Protein AF-A0A9E3A2J8-F1 (afdb_monomer_lite)

Structure (mmCIF, N/CA/C/O backbone):
data_AF-A0A9E3A2J8-F1
#
_entry.id   AF-A0A9E3A2J8-F1
#
loop_
_atom_site.group_PDB
_atom_site.id
_atom_site.type_symbol
_atom_site.label_atom_id
_atom_site.label_alt_id
_atom_site.label_comp_id
_atom_site.label_asym_id
_atom_site.label_entity_id
_atom_site.label_seq_id
_atom_site.pdbx_PDB_ins_code
_atom_site.Cartn_x
_atom_site.Cartn_y
_atom_site.Cartn_z
_atom_site.occupancy
_atom_site.B_iso_or_equiv
_atom_site.auth_seq_id
_atom_site.auth_comp_id
_atom_site.auth_asym_id
_atom_site.auth_atom_id
_atom_site.pdbx_PDB_model_num
ATOM 1 N N . GLY A 1 1 ? 17.300 -16.242 -13.746 1.00 59.28 1 GLY A N 1
ATOM 2 C CA . GLY A 1 1 ? 15.979 -16.797 -13.423 1.00 59.28 1 GLY A CA 1
ATOM 3 C C . GLY A 1 1 ? 15.023 -16.463 -14.539 1.00 59.28 1 GLY A C 1
ATOM 4 O O . GLY A 1 1 ? 15.146 -15.387 -15.123 1.00 59.28 1 GLY A O 1
ATOM 5 N N . ASP A 1 2 ? 14.106 -17.375 -14.822 1.00 79.94 2 ASP A N 1
ATOM 6 C CA . ASP A 1 2 ? 13.246 -17.342 -16.011 1.00 79.94 2 ASP A CA 1
ATOM 7 C C . ASP A 1 2 ? 12.363 -16.090 -16.089 1.00 79.94 2 ASP A C 1
ATOM 9 O O . ASP A 1 2 ? 12.120 -15.570 -17.173 1.00 79.94 2 ASP A O 1
ATOM 13 N N . ALA A 1 3 ? 11.997 -15.505 -14.944 1.00 83.81 3 ALA A N 1
ATOM 14 C CA . ALA A 1 3 ? 11.206 -14.275 -14.888 1.00 83.81 3 ALA A CA 1
ATOM 15 C C . ALA A 1 3 ? 11.828 -13.095 -15.669 1.00 83.81 3 ALA A C 1
ATOM 17 O O . ALA A 1 3 ? 11.128 -12.427 -16.424 1.00 83.81 3 ALA A O 1
ATOM 18 N N . LEU A 1 4 ? 13.143 -12.854 -15.554 1.00 89.31 4 LEU A N 1
ATOM 19 C CA . LEU A 1 4 ? 13.807 -11.753 -16.277 1.00 89.31 4 LEU A CA 1
ATOM 20 C C . LEU A 1 4 ? 13.925 -12.033 -17.782 1.00 89.31 4 LEU A C 1
ATOM 22 O O . LEU A 1 4 ? 13.891 -11.106 -18.588 1.00 89.31 4 LEU A O 1
ATOM 26 N N . ALA A 1 5 ? 14.068 -13.303 -18.171 1.00 92.88 5 ALA A N 1
ATOM 27 C CA . ALA A 1 5 ? 14.083 -13.691 -19.580 1.00 92.88 5 ALA A CA 1
ATOM 28 C C . ALA A 1 5 ? 12.702 -13.484 -20.221 1.00 92.88 5 ALA A C 1
ATOM 30 O O . ALA A 1 5 ? 12.614 -13.002 -21.351 1.00 92.88 5 ALA A O 1
ATOM 31 N N . ASN A 1 6 ? 11.632 -13.752 -19.470 1.00 94.00 6 ASN A N 1
ATOM 32 C CA . ASN A 1 6 ? 10.258 -13.582 -19.936 1.00 94.00 6 ASN A CA 1
ATOM 33 C C . ASN A 1 6 ? 9.902 -12.120 -20.237 1.00 94.00 6 ASN A C 1
ATOM 35 O O . ASN A 1 6 ? 9.169 -11.874 -21.190 1.00 94.00 6 ASN A O 1
ATOM 39 N N . ILE A 1 7 ? 10.452 -11.147 -19.498 1.00 95.12 7 ILE A N 1
ATOM 40 C CA . ILE A 1 7 ? 10.243 -9.713 -19.788 1.00 95.12 7 ILE A CA 1
ATOM 41 C C . ILE A 1 7 ? 10.786 -9.368 -21.183 1.00 95.12 7 ILE A C 1
ATOM 43 O O . ILE A 1 7 ? 10.081 -8.784 -22.007 1.00 95.12 7 ILE A O 1
ATOM 47 N N . ARG A 1 8 ? 12.021 -9.790 -21.483 1.00 95.56 8 ARG A N 1
ATOM 48 C CA . ARG A 1 8 ? 12.633 -9.596 -22.805 1.00 95.56 8 ARG A CA 1
ATOM 49 C C . ARG A 1 8 ? 11.863 -10.335 -23.899 1.00 95.56 8 ARG A C 1
ATOM 51 O O . ARG A 1 8 ? 11.588 -9.756 -24.946 1.00 95.56 8 ARG A O 1
ATOM 58 N N . ALA A 1 9 ? 11.475 -11.585 -23.651 1.00 96.19 9 ALA A N 1
ATOM 59 C CA . ALA A 1 9 ? 10.707 -12.374 -24.611 1.00 96.19 9 ALA A CA 1
ATOM 60 C C . ALA A 1 9 ? 9.348 -11.725 -24.930 1.00 96.19 9 ALA A C 1
ATOM 62 O O . ALA A 1 9 ? 8.963 -11.636 -26.096 1.00 96.19 9 ALA A O 1
ATOM 63 N N . ALA A 1 10 ? 8.644 -11.203 -23.921 1.00 96.12 10 ALA A N 1
ATOM 64 C CA . ALA A 1 10 ? 7.391 -10.475 -24.111 1.00 96.12 10 ALA A CA 1
ATOM 65 C C . ALA A 1 10 ? 7.590 -9.219 -24.975 1.00 96.12 10 ALA A C 1
ATOM 67 O O . ALA A 1 10 ? 6.804 -8.970 -25.894 1.00 96.12 10 ALA A O 1
ATOM 68 N N . HIS A 1 11 ? 8.671 -8.468 -24.741 1.00 96.88 11 HIS A N 1
ATOM 69 C CA . HIS A 1 11 ? 9.043 -7.321 -25.569 1.00 96.88 11 HIS A CA 1
ATOM 70 C C . HIS A 1 11 ? 9.273 -7.711 -27.034 1.00 96.88 11 HIS A C 1
ATOM 72 O O . HIS A 1 11 ? 8.737 -7.069 -27.939 1.00 96.88 11 HIS A O 1
ATOM 78 N N . GLU A 1 12 ? 10.032 -8.777 -27.284 1.00 97.19 12 GLU A N 1
ATOM 79 C CA . GLU A 1 12 ? 10.326 -9.267 -28.635 1.00 97.19 12 GLU A CA 1
ATOM 80 C C . GLU A 1 12 ? 9.070 -9.744 -29.365 1.00 97.19 12 GLU A C 1
ATOM 82 O O . GLU A 1 12 ? 8.858 -9.384 -30.525 1.00 97.19 12 GLU A O 1
ATOM 87 N N . VAL A 1 13 ? 8.202 -10.499 -28.686 1.00 97.69 13 VAL A N 1
ATOM 88 C CA . VAL A 1 13 ? 6.913 -10.940 -29.237 1.00 97.69 13 VAL A CA 1
ATOM 89 C C . VAL A 1 13 ? 6.049 -9.738 -29.600 1.00 97.69 13 VAL A C 1
ATOM 91 O O . VAL A 1 13 ? 5.522 -9.687 -30.714 1.00 97.69 13 VAL A O 1
ATOM 94 N N . ARG A 1 14 ? 5.952 -8.746 -28.705 1.00 97.44 14 ARG A N 1
ATOM 95 C CA . ARG A 1 14 ? 5.227 -7.499 -28.964 1.00 97.44 14 ARG A CA 1
ATOM 96 C C . ARG A 1 14 ? 5.759 -6.776 -30.194 1.00 97.44 14 ARG A C 1
ATOM 98 O O . ARG A 1 14 ? 4.975 -6.427 -31.076 1.00 97.44 14 ARG A O 1
ATOM 105 N N . ARG A 1 15 ? 7.077 -6.567 -30.261 1.00 96.81 15 ARG A N 1
ATOM 106 C CA . ARG A 1 15 ? 7.723 -5.860 -31.374 1.00 96.81 15 ARG A CA 1
ATOM 107 C C . ARG A 1 15 ? 7.542 -6.586 -32.699 1.00 96.81 15 ARG A C 1
ATOM 109 O O . ARG A 1 15 ? 7.201 -5.946 -33.686 1.00 96.81 15 ARG A O 1
ATOM 116 N N . ARG A 1 16 ? 7.745 -7.904 -32.718 1.00 97.56 16 ARG A N 1
ATOM 117 C CA . ARG A 1 16 ? 7.614 -8.729 -33.926 1.00 97.56 16 ARG A CA 1
ATOM 118 C C . ARG A 1 16 ? 6.173 -8.788 -34.431 1.00 97.56 16 ARG A C 1
ATOM 120 O O . ARG A 1 16 ? 5.964 -8.805 -35.636 1.00 97.56 16 ARG A O 1
ATOM 127 N N . GLY A 1 17 ? 5.200 -8.830 -33.522 1.00 97.12 17 GLY A N 1
ATOM 128 C CA . GLY A 1 17 ? 3.778 -8.873 -33.866 1.00 97.12 17 GLY A CA 1
ATOM 129 C C . GLY A 1 17 ? 3.151 -7.512 -34.175 1.00 97.12 17 GLY A C 1
ATOM 130 O O . GLY A 1 17 ? 2.001 -7.471 -34.595 1.00 97.12 17 GLY A O 1
ATOM 131 N N . GLY A 1 18 ? 3.860 -6.400 -33.946 1.00 96.56 18 GLY A N 1
ATOM 132 C CA . GLY A 1 18 ? 3.294 -5.055 -34.099 1.00 96.56 18 GLY A CA 1
ATOM 133 C C . GLY A 1 18 ? 2.133 -4.770 -33.135 1.00 96.56 18 GLY A C 1
ATOM 134 O O . GLY A 1 18 ? 1.245 -3.978 -33.451 1.00 96.56 18 GLY A O 1
ATOM 135 N N . TYR A 1 19 ? 2.099 -5.431 -31.973 1.00 96.69 19 TYR A N 1
ATOM 136 C CA . TYR A 1 19 ? 0.996 -5.293 -31.022 1.00 96.69 19 TYR A CA 1
ATOM 137 C C . TYR A 1 19 ? 1.066 -3.967 -30.259 1.00 96.69 19 TYR A C 1
ATOM 139 O O . TYR A 1 19 ? 2.139 -3.502 -29.881 1.00 96.69 19 TYR A O 1
ATOM 147 N N . ARG A 1 20 ? -0.107 -3.401 -29.951 1.00 95.12 20 ARG A N 1
ATOM 148 C CA . ARG A 1 20 ? -0.253 -2.156 -29.171 1.00 95.12 20 ARG A CA 1
ATOM 149 C C . ARG A 1 20 ? -0.242 -2.363 -27.650 1.00 95.12 20 ARG A C 1
ATOM 151 O O . ARG A 1 20 ? -0.496 -1.423 -26.907 1.00 95.12 20 ARG A O 1
ATOM 158 N N . THR A 1 21 ? -0.014 -3.587 -27.180 1.00 93.81 21 THR A N 1
ATOM 159 C CA . THR A 1 21 ? -0.023 -3.927 -25.751 1.00 93.81 21 THR A CA 1
ATOM 160 C C . THR A 1 21 ? 1.096 -3.193 -25.012 1.00 93.81 21 THR A C 1
ATOM 162 O O . THR A 1 21 ? 2.253 -3.270 -25.416 1.00 93.81 21 THR A O 1
ATOM 165 N N . GLY A 1 22 ? 0.781 -2.508 -23.915 1.00 95.06 22 GLY A N 1
ATOM 166 C CA . GLY A 1 22 ? 1.803 -1.901 -23.061 1.00 95.06 22 GLY A CA 1
ATOM 167 C C . GLY A 1 22 ? 2.517 -2.938 -22.189 1.00 95.06 22 GLY A C 1
ATOM 168 O O . GLY A 1 22 ? 1.909 -3.923 -21.767 1.00 95.06 22 GLY A O 1
ATOM 169 N N . LEU A 1 23 ? 3.803 -2.727 -21.926 1.00 95.75 23 LEU A N 1
ATOM 170 C CA . LEU A 1 23 ? 4.617 -3.530 -21.017 1.00 95.75 23 LEU A CA 1
ATOM 171 C C . LEU A 1 23 ? 5.084 -2.639 -19.873 1.00 95.75 23 LEU A C 1
ATOM 173 O O . LEU A 1 23 ? 5.769 -1.650 -20.098 1.00 95.75 23 LEU A O 1
ATOM 177 N N . PHE A 1 24 ? 4.733 -3.009 -18.648 1.00 95.62 24 PHE A N 1
ATOM 178 C CA . PHE A 1 24 ? 5.021 -2.229 -17.449 1.00 95.62 24 PHE A CA 1
ATOM 179 C C . PHE A 1 24 ? 5.673 -3.126 -16.404 1.00 95.62 24 PHE A C 1
ATOM 181 O O . PHE A 1 24 ? 5.348 -4.312 -16.313 1.00 95.62 24 PHE A O 1
ATOM 188 N N . ALA A 1 25 ? 6.568 -2.562 -15.600 1.00 94.31 25 ALA A N 1
ATOM 189 C CA . ALA A 1 25 ? 7.153 -3.254 -14.459 1.00 94.31 25 ALA A CA 1
ATOM 190 C C . ALA A 1 25 ? 7.164 -2.358 -13.222 1.00 94.31 25 ALA A C 1
ATOM 192 O O . ALA A 1 25 ? 7.234 -1.136 -13.312 1.00 94.31 25 ALA A O 1
ATOM 193 N N . SER A 1 26 ? 7.139 -2.978 -12.049 1.00 92.44 26 SER A N 1
ATOM 194 C CA . SER A 1 26 ? 7.317 -2.279 -10.785 1.00 92.44 26 SER A CA 1
ATOM 195 C C . SER A 1 26 ? 8.291 -3.022 -9.888 1.00 92.44 26 SER A C 1
ATOM 197 O O . SER A 1 26 ? 8.584 -4.206 -10.081 1.00 92.44 26 SER A O 1
ATOM 199 N N . SER A 1 27 ? 8.866 -2.315 -8.923 1.00 91.06 27 SER A N 1
ATOM 200 C CA . SER A 1 27 ? 9.783 -2.911 -7.950 1.00 91.06 27 SER A CA 1
ATOM 201 C C . SER A 1 27 ? 9.665 -2.215 -6.609 1.00 91.06 27 SER A C 1
ATOM 203 O O . SER A 1 27 ? 9.357 -1.028 -6.558 1.00 91.06 27 SER A O 1
ATOM 205 N N . ILE A 1 28 ? 9.926 -2.948 -5.530 1.00 86.25 28 ILE A N 1
ATOM 206 C CA . ILE A 1 28 ? 9.995 -2.369 -4.192 1.00 86.25 28 ILE A CA 1
ATOM 207 C C . ILE A 1 28 ? 11.298 -1.579 -4.052 1.00 86.25 28 ILE A C 1
ATOM 209 O O . ILE A 1 28 ? 12.381 -2.116 -4.302 1.00 86.25 28 ILE A O 1
ATOM 213 N N . ARG A 1 29 ? 11.195 -0.311 -3.655 1.00 85.31 29 ARG A N 1
ATOM 214 C CA . ARG A 1 29 ? 12.336 0.565 -3.391 1.00 85.31 29 ARG A CA 1
ATOM 215 C C . ARG A 1 29 ? 12.865 0.283 -1.989 1.00 85.31 29 ARG A C 1
ATOM 217 O O . ARG A 1 29 ? 12.352 0.799 -1.001 1.00 85.31 29 ARG A O 1
ATOM 224 N N . TYR A 1 30 ? 13.867 -0.582 -1.922 1.00 83.00 30 TYR A N 1
ATOM 225 C CA . TYR A 1 30 ? 14.694 -0.747 -0.727 1.00 83.00 30 TYR A CA 1
ATOM 226 C C . TYR A 1 30 ? 15.605 0.475 -0.540 1.00 83.00 30 TYR A C 1
ATOM 228 O O . TYR A 1 30 ? 15.640 1.356 -1.398 1.00 83.00 30 TYR A O 1
ATOM 236 N N . ASP A 1 31 ? 16.369 0.513 0.549 1.00 76.81 31 ASP A N 1
ATOM 237 C CA . ASP A 1 31 ? 17.387 1.537 0.784 1.00 76.81 31 ASP A CA 1
ATOM 238 C C . ASP A 1 31 ? 18.820 0.950 0.766 1.00 76.81 31 ASP A C 1
ATOM 240 O O . ASP A 1 31 ? 19.045 -0.254 0.563 1.00 76.81 31 ASP A O 1
ATOM 244 N N . GLY A 1 32 ? 19.810 1.839 0.885 1.00 84.75 32 GLY A N 1
ATOM 245 C CA . GLY A 1 32 ? 21.220 1.488 1.047 1.00 84.75 32 GLY A CA 1
ATOM 246 C C . GLY A 1 32 ? 21.796 0.609 -0.069 1.00 84.75 32 GLY A C 1
ATOM 247 O O . GLY A 1 32 ? 21.526 0.786 -1.258 1.00 84.75 32 GLY A O 1
ATOM 248 N N . ALA A 1 33 ? 22.622 -0.369 0.314 1.00 88.81 33 ALA A N 1
ATOM 249 C CA . ALA A 1 33 ? 23.312 -1.248 -0.634 1.00 88.81 33 ALA A CA 1
ATOM 250 C C . ALA A 1 33 ? 22.356 -2.120 -1.468 1.00 88.81 33 ALA A C 1
ATOM 252 O O . ALA A 1 33 ? 22.719 -2.563 -2.560 1.00 88.81 33 ALA A O 1
ATOM 253 N N . GLN A 1 34 ? 21.150 -2.388 -0.962 1.00 86.44 34 GLN A N 1
ATOM 254 C CA . GLN A 1 34 ? 20.161 -3.174 -1.691 1.00 86.44 34 GLN A CA 1
ATOM 255 C C . GLN A 1 34 ? 19.532 -2.358 -2.822 1.00 86.44 34 GLN A C 1
ATOM 257 O O . GLN A 1 34 ? 19.354 -2.899 -3.915 1.00 86.44 34 GLN A O 1
ATOM 262 N N . LEU A 1 35 ? 19.274 -1.063 -2.603 1.00 89.19 35 LEU A N 1
ATOM 263 C CA . LEU A 1 35 ? 18.799 -0.161 -3.654 1.00 89.19 35 LEU A CA 1
ATOM 264 C C . LEU A 1 35 ? 19.773 -0.127 -4.836 1.00 89.19 35 LEU A C 1
ATOM 266 O O . LEU A 1 35 ? 19.370 -0.403 -5.962 1.00 89.19 35 LEU A O 1
ATOM 270 N N . ALA A 1 36 ? 21.065 0.073 -4.568 1.00 92.62 36 ALA A N 1
ATOM 271 C CA . ALA A 1 36 ? 22.085 0.140 -5.616 1.00 92.62 36 ALA A CA 1
ATOM 272 C C . ALA A 1 36 ? 22.166 -1.151 -6.461 1.00 92.62 36 ALA A C 1
ATOM 274 O O . ALA A 1 36 ? 22.321 -1.109 -7.684 1.00 92.62 36 ALA A O 1
ATOM 275 N N . LYS A 1 37 ? 22.028 -2.327 -5.828 1.00 94.06 37 LYS A N 1
ATOM 276 C CA . LYS A 1 37 ? 21.979 -3.618 -6.542 1.00 94.06 37 LYS A CA 1
ATOM 277 C C . LYS A 1 37 ? 20.738 -3.731 -7.425 1.00 94.06 37 LYS A C 1
ATOM 279 O O . LYS A 1 37 ? 20.830 -4.228 -8.549 1.00 94.06 37 LYS A O 1
ATOM 284 N N . MET A 1 38 ? 19.593 -3.289 -6.911 1.00 93.94 38 MET A N 1
ATOM 285 C CA . MET A 1 38 ? 18.326 -3.300 -7.636 1.00 93.94 38 MET A CA 1
ATOM 286 C C . MET A 1 38 ? 18.370 -2.364 -8.842 1.00 93.94 38 MET A C 1
ATOM 288 O O . MET A 1 38 ? 18.035 -2.794 -9.940 1.00 93.94 38 MET A O 1
ATOM 292 N N . GLU A 1 39 ? 18.837 -1.128 -8.674 1.00 94.88 39 GLU A N 1
ATOM 293 C CA . GLU A 1 39 ? 18.966 -0.148 -9.760 1.00 94.88 39 GLU A CA 1
ATOM 294 C C . GLU A 1 39 ? 19.820 -0.685 -10.906 1.00 94.88 39 GLU A C 1
ATOM 296 O O . GLU A 1 39 ? 19.398 -0.640 -12.063 1.00 94.88 39 GLU A O 1
ATOM 301 N N . LYS A 1 40 ? 20.971 -1.289 -10.585 1.00 96.50 40 LYS A N 1
ATOM 302 C CA . LYS A 1 40 ? 21.833 -1.924 -11.586 1.00 96.50 40 LYS A CA 1
ATOM 303 C C . LYS A 1 40 ? 21.103 -3.033 -12.348 1.00 96.50 40 LYS A C 1
ATOM 305 O O . LYS A 1 40 ? 21.105 -3.048 -13.577 1.00 96.50 40 LYS A O 1
ATOM 310 N N . LEU A 1 41 ? 20.451 -3.948 -11.629 1.00 95.62 41 LEU A N 1
ATOM 311 C CA . LEU A 1 41 ? 19.715 -5.052 -12.247 1.00 95.62 41 LEU A CA 1
ATOM 312 C C . LEU A 1 41 ? 18.574 -4.545 -13.139 1.00 95.62 41 LEU A C 1
ATOM 314 O O . LEU A 1 41 ? 18.378 -5.065 -14.237 1.00 95.62 41 LEU A O 1
ATOM 318 N N . LEU A 1 42 ? 17.830 -3.535 -12.691 1.00 96.19 42 LEU A N 1
ATOM 319 C CA . LEU A 1 42 ? 16.707 -2.973 -13.435 1.00 96.19 42 LEU A CA 1
ATOM 320 C C . LEU A 1 42 ? 17.169 -2.256 -14.703 1.00 96.19 42 LEU A C 1
ATOM 322 O O . LEU A 1 42 ? 16.590 -2.499 -15.764 1.00 96.19 42 LEU A O 1
ATOM 326 N N . ALA A 1 43 ? 18.224 -1.443 -14.612 1.00 96.69 43 ALA A N 1
ATOM 327 C CA . ALA A 1 43 ? 18.808 -0.740 -15.751 1.00 96.69 43 ALA A CA 1
ATOM 328 C C . ALA A 1 43 ? 19.293 -1.710 -16.837 1.00 96.69 43 ALA A C 1
ATOM 330 O O . ALA A 1 43 ? 19.076 -1.477 -18.024 1.00 96.69 43 ALA A O 1
ATOM 331 N N . GLU A 1 44 ? 19.901 -2.827 -16.438 1.00 95.56 44 GLU A N 1
ATOM 332 C CA . GLU A 1 44 ? 20.447 -3.809 -17.376 1.00 95.56 44 GLU A CA 1
ATOM 333 C C . GLU A 1 44 ? 19.382 -4.766 -17.936 1.00 95.56 44 GLU A C 1
ATOM 335 O O . GLU A 1 44 ? 19.488 -5.223 -19.077 1.00 95.56 44 GLU A O 1
ATOM 340 N N . ARG A 1 45 ? 18.380 -5.143 -17.129 1.00 95.94 45 ARG A N 1
ATOM 341 C CA . ARG A 1 45 ? 17.553 -6.335 -17.403 1.00 95.94 45 ARG A CA 1
ATOM 342 C C . ARG A 1 45 ? 16.056 -6.088 -17.507 1.00 95.94 45 ARG A C 1
ATOM 344 O O . ARG A 1 45 ? 15.365 -6.997 -17.959 1.00 95.94 45 ARG A O 1
ATOM 351 N N . VAL A 1 46 ? 15.552 -4.920 -17.110 1.00 96.44 46 VAL A N 1
ATOM 352 C CA . VAL A 1 46 ? 14.105 -4.645 -17.069 1.00 96.44 46 VAL A CA 1
ATOM 353 C C . VAL A 1 46 ? 13.749 -3.391 -17.855 1.00 96.44 46 VAL A C 1
ATOM 355 O O . VAL A 1 46 ? 13.001 -3.492 -18.823 1.00 96.44 46 VAL A O 1
ATOM 358 N N . ILE A 1 47 ? 14.317 -2.241 -17.484 1.00 97.25 47 ILE A N 1
ATOM 359 C CA . ILE A 1 47 ? 13.984 -0.921 -18.043 1.00 97.25 47 ILE A CA 1
ATOM 360 C C . ILE A 1 47 ? 14.061 -0.885 -19.582 1.00 97.25 47 ILE A C 1
ATOM 362 O O . ILE A 1 47 ? 13.134 -0.360 -20.189 1.00 97.25 47 ILE A O 1
ATOM 366 N N . PRO A 1 48 ? 15.058 -1.499 -20.254 1.00 97.31 48 PRO A N 1
ATOM 367 C CA . PRO A 1 48 ? 15.121 -1.488 -21.720 1.00 97.31 48 PRO A CA 1
ATOM 368 C C . PRO A 1 48 ? 13.972 -2.224 -22.429 1.00 97.31 48 PRO A C 1
ATOM 370 O O . PRO A 1 48 ? 13.791 -2.068 -23.636 1.00 97.31 48 PRO A O 1
ATOM 373 N N . TYR A 1 49 ? 13.232 -3.071 -21.711 1.00 97.38 49 TYR A N 1
ATOM 374 C CA . TYR A 1 49 ? 12.245 -3.988 -22.285 1.00 97.38 49 TYR A CA 1
ATOM 375 C C . TYR A 1 49 ? 10.799 -3.644 -21.910 1.00 97.38 49 TYR A C 1
ATOM 377 O O . TYR A 1 49 ? 9.875 -4.290 -22.409 1.00 97.38 49 TYR A O 1
ATOM 385 N N . VAL A 1 50 ? 10.586 -2.612 -21.095 1.00 97.25 50 VAL A N 1
ATOM 386 C CA . VAL A 1 50 ? 9.263 -2.125 -20.679 1.00 97.25 50 VAL A CA 1
ATOM 387 C C . VAL A 1 50 ? 9.076 -0.673 -21.113 1.00 97.25 50 VAL A C 1
ATOM 389 O O . VAL A 1 50 ? 10.049 0.037 -21.340 1.00 97.25 50 VAL A O 1
ATOM 392 N N . ASP A 1 51 ? 7.831 -0.233 -21.260 1.00 97.12 51 ASP A N 1
ATOM 393 C CA . ASP A 1 51 ? 7.509 1.158 -21.600 1.00 97.12 51 ASP A CA 1
ATOM 394 C C . ASP A 1 51 ? 7.684 2.077 -20.389 1.00 97.12 51 ASP A C 1
ATOM 396 O O . ASP A 1 51 ? 8.099 3.224 -20.525 1.00 97.12 51 ASP A O 1
ATOM 400 N N . GLU A 1 52 ? 7.388 1.559 -19.197 1.00 95.38 52 GLU A N 1
ATOM 401 C CA . GLU A 1 52 ? 7.561 2.275 -17.942 1.00 95.38 52 GLU A CA 1
ATOM 402 C C . GLU A 1 52 ? 7.913 1.287 -16.825 1.00 95.38 52 GLU A C 1
ATOM 404 O O . GLU A 1 52 ? 7.309 0.217 -16.673 1.00 95.38 52 GLU A O 1
ATOM 409 N N . HIS A 1 53 ? 8.903 1.680 -16.027 1.00 95.44 53 HIS A N 1
ATOM 410 C CA . HIS A 1 53 ? 9.164 1.105 -14.717 1.00 95.44 53 HIS A CA 1
ATOM 411 C C . HIS A 1 53 ? 8.869 2.153 -13.647 1.00 95.44 53 HIS A C 1
ATOM 413 O O . HIS A 1 53 ? 9.192 3.326 -13.829 1.00 95.44 53 HIS A O 1
ATOM 419 N N . TYR A 1 54 ? 8.273 1.731 -12.533 1.00 91.81 54 TYR A N 1
ATOM 420 C CA . TYR A 1 54 ? 8.042 2.610 -11.392 1.00 91.81 54 TYR A CA 1
ATOM 421 C C . TYR A 1 54 ? 8.345 1.931 -10.058 1.00 91.81 54 TYR A C 1
ATOM 423 O O . TYR A 1 54 ? 8.107 0.737 -9.842 1.00 91.81 54 TYR A O 1
ATOM 431 N N . TRP A 1 55 ? 8.843 2.738 -9.126 1.00 89.69 55 TRP A N 1
ATOM 432 C CA . TRP A 1 55 ? 9.114 2.311 -7.766 1.00 89.69 55 TRP A CA 1
ATOM 433 C C . TRP A 1 55 ? 7.839 2.275 -6.930 1.00 89.69 55 TRP A C 1
ATOM 435 O O . TRP A 1 55 ? 7.035 3.211 -6.920 1.00 89.69 55 TRP A O 1
ATOM 445 N N . LEU A 1 56 ? 7.701 1.185 -6.189 1.00 83.56 56 LEU A N 1
ATOM 446 C CA . LEU A 1 56 ? 6.733 1.023 -5.124 1.00 83.56 56 LEU A CA 1
ATOM 447 C C . LEU A 1 56 ? 7.454 1.135 -3.774 1.00 83.56 56 LEU A C 1
ATOM 449 O O . LEU A 1 56 ? 8.566 0.626 -3.630 1.00 83.56 56 LEU A O 1
ATOM 453 N N . PRO A 1 57 ? 6.848 1.785 -2.782 1.00 75.94 57 PRO A N 1
ATOM 454 C CA . PRO A 1 57 ? 7.344 1.790 -1.418 1.00 75.94 57 PRO A CA 1
ATOM 455 C C . PRO A 1 57 ? 7.441 0.387 -0.818 1.00 75.94 57 PRO A C 1
ATOM 457 O O . PRO A 1 57 ? 6.626 -0.491 -1.105 1.00 75.94 57 PRO A O 1
ATOM 460 N N . LEU A 1 58 ? 8.442 0.169 0.039 1.00 71.38 58 LEU A N 1
ATOM 461 C CA . LEU A 1 58 ? 8.478 -1.014 0.893 1.00 71.38 58 LEU A CA 1
ATOM 462 C C . LEU A 1 58 ? 7.359 -0.879 1.927 1.00 71.38 58 LEU A C 1
ATOM 464 O O . LEU A 1 58 ? 7.458 -0.066 2.844 1.00 71.38 58 LEU A O 1
ATOM 468 N N . TYR A 1 59 ? 6.284 -1.644 1.768 1.00 65.62 59 TYR A N 1
ATOM 469 C CA . TYR A 1 59 ? 5.172 -1.647 2.713 1.00 65.62 59 TYR A CA 1
ATOM 470 C C . TYR A 1 59 ? 5.380 -2.698 3.793 1.00 65.62 59 TYR A C 1
ATOM 472 O O . TYR A 1 59 ? 5.733 -3.841 3.514 1.00 65.62 59 TYR A O 1
ATOM 480 N N . SER A 1 60 ? 5.099 -2.318 5.036 1.00 57.47 60 SER A N 1
ATOM 481 C CA . SER A 1 60 ? 5.222 -3.200 6.199 1.00 57.47 60 SER A CA 1
ATOM 482 C C . SER A 1 60 ? 4.093 -4.239 6.299 1.00 57.47 60 SER A C 1
ATOM 484 O O . SER A 1 60 ? 4.144 -5.102 7.164 1.00 57.47 60 SER A O 1
ATOM 486 N N . MET A 1 61 ? 3.065 -4.156 5.443 1.00 59.28 61 MET A N 1
ATOM 487 C CA . MET A 1 61 ? 1.911 -5.070 5.422 1.00 59.28 61 MET A CA 1
ATOM 488 C C . MET A 1 61 ? 1.229 -5.254 6.795 1.00 59.28 61 MET A C 1
ATOM 490 O O . MET A 1 61 ? 0.951 -6.371 7.215 1.00 59.28 61 MET A O 1
ATOM 494 N N . ALA A 1 62 ? 1.011 -4.156 7.531 1.00 53.25 62 ALA A N 1
ATOM 495 C CA . ALA A 1 62 ? 0.489 -4.137 8.912 1.00 53.25 62 ALA A CA 1
ATOM 496 C C . ALA A 1 62 ? 1.270 -4.976 9.941 1.00 53.25 62 ALA A C 1
ATOM 498 O O . ALA A 1 62 ? 0.769 -5.283 11.028 1.00 53.25 62 ALA A O 1
ATOM 499 N N . MET A 1 63 ? 2.517 -5.324 9.642 1.00 54.16 63 MET A N 1
ATOM 500 C CA . MET A 1 63 ? 3.431 -5.851 10.644 1.00 54.16 63 MET A CA 1
ATOM 501 C C . MET A 1 63 ? 3.849 -4.715 11.588 1.00 54.16 63 MET A C 1
ATOM 503 O O . MET A 1 63 ? 3.984 -3.562 11.160 1.00 54.16 63 MET A O 1
ATOM 507 N N . ARG A 1 64 ? 4.070 -5.049 12.869 1.00 53.47 64 ARG A N 1
ATOM 508 C CA . ARG A 1 64 ? 4.551 -4.116 13.898 1.00 53.47 64 ARG A CA 1
ATOM 509 C C . ARG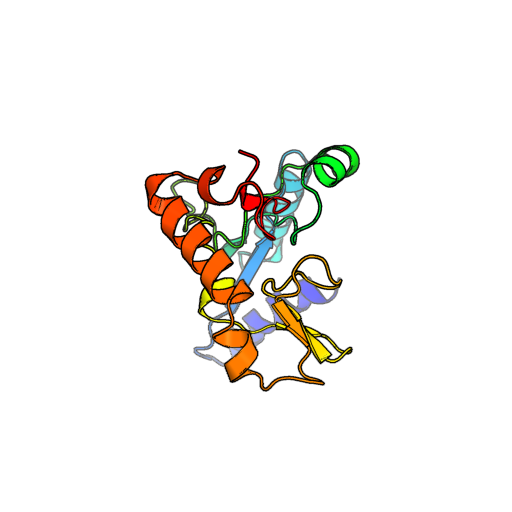 A 1 64 ? 5.835 -3.447 13.417 1.00 53.47 64 ARG A C 1
ATOM 511 O O . ARG A 1 64 ? 6.881 -4.089 13.317 1.00 53.47 64 ARG A O 1
ATOM 518 N N . SER A 1 65 ? 5.753 -2.154 13.139 1.00 56.50 65 SER A N 1
ATOM 519 C CA . SER A 1 65 ? 6.867 -1.308 12.701 1.00 56.50 65 SER A CA 1
ATOM 520 C C . SER A 1 65 ? 8.082 -1.432 13.621 1.00 56.50 65 SER A C 1
ATOM 522 O O . SER A 1 65 ? 9.206 -1.515 13.136 1.00 56.50 65 SER A O 1
ATOM 524 N N . SER A 1 66 ? 7.874 -1.538 14.935 1.00 56.53 66 SER A N 1
ATOM 525 C CA . SER A 1 66 ? 8.943 -1.695 15.929 1.00 56.53 66 SER A CA 1
ATOM 526 C C . SER A 1 66 ? 9.661 -3.056 15.888 1.00 56.53 66 SER A C 1
ATOM 528 O O . SER A 1 66 ? 10.882 -3.097 16.054 1.00 56.53 66 SER A O 1
ATOM 530 N N . GLU A 1 67 ? 8.957 -4.162 15.622 1.00 58.06 67 GLU A N 1
ATOM 531 C CA . GLU A 1 67 ? 9.568 -5.494 15.436 1.00 58.06 67 GLU A CA 1
ATOM 532 C C . GLU A 1 67 ? 10.262 -5.613 14.075 1.00 58.06 67 GLU A C 1
ATOM 534 O O . GLU A 1 67 ? 11.361 -6.159 13.981 1.00 58.06 67 GLU A O 1
ATOM 539 N N . LEU A 1 68 ? 9.668 -5.044 13.025 1.00 57.22 68 LEU A N 1
ATOM 540 C CA . LEU A 1 68 ? 10.265 -4.990 11.691 1.00 57.22 68 LEU A CA 1
ATOM 541 C C . LEU A 1 68 ? 11.552 -4.168 11.654 1.00 57.22 68 LEU A C 1
ATOM 543 O O . LEU A 1 68 ? 12.552 -4.631 11.107 1.00 57.22 68 LEU A O 1
ATOM 547 N N . ARG A 1 69 ? 11.541 -2.967 12.251 1.00 59.53 69 ARG A N 1
ATOM 548 C CA . ARG A 1 69 ? 12.705 -2.067 12.310 1.00 59.53 69 ARG A CA 1
ATOM 549 C C . ARG A 1 69 ? 13.904 -2.749 12.970 1.00 59.53 69 ARG A C 1
ATOM 551 O O . ARG A 1 69 ? 15.025 -2.584 12.502 1.00 59.53 69 ARG A O 1
ATOM 558 N N . LYS A 1 70 ? 13.672 -3.551 14.018 1.00 59.69 70 LYS A N 1
ATOM 559 C CA . LYS A 1 70 ? 14.735 -4.294 14.715 1.00 59.69 70 LYS A CA 1
ATOM 560 C C . LYS A 1 70 ? 15.326 -5.439 13.890 1.00 59.69 70 LYS A C 1
ATOM 562 O O . LYS A 1 70 ? 16.506 -5.729 14.053 1.00 59.69 70 LYS A O 1
ATOM 567 N N . ASN A 1 71 ? 14.537 -6.071 13.021 1.00 59.75 71 ASN A N 1
ATOM 568 C CA . ASN A 1 71 ? 14.927 -7.328 12.373 1.00 59.75 71 ASN A CA 1
ATOM 569 C C . ASN A 1 71 ? 15.315 -7.194 10.892 1.00 59.75 71 ASN A C 1
ATOM 571 O O . ASN A 1 71 ? 16.039 -8.048 10.390 1.00 59.75 71 ASN A O 1
ATOM 575 N N . LEU A 1 72 ? 14.841 -6.165 10.178 1.00 58.19 72 LEU A N 1
ATOM 576 C CA . LEU A 1 72 ? 15.006 -6.071 8.720 1.00 58.19 72 LEU A CA 1
ATOM 577 C C . LEU A 1 72 ? 16.078 -5.086 8.247 1.00 58.19 72 LEU A C 1
ATOM 579 O O . LEU A 1 72 ? 16.509 -5.195 7.105 1.00 58.19 72 LEU A O 1
ATOM 583 N N . GLY A 1 73 ? 16.498 -4.129 9.081 1.00 59.94 73 GLY A N 1
ATOM 584 C CA . GLY A 1 73 ? 17.506 -3.128 8.700 1.00 59.94 73 GLY A CA 1
ATOM 585 C C . GLY A 1 73 ? 17.050 -2.097 7.654 1.00 59.94 73 GLY A C 1
ATOM 586 O O . GLY A 1 73 ? 17.886 -1.352 7.160 1.00 59.94 73 GLY A O 1
ATOM 587 N N . TYR A 1 74 ? 15.750 -2.041 7.342 1.00 58.25 74 TYR A N 1
ATOM 588 C CA . TYR A 1 74 ? 15.127 -1.107 6.395 1.00 58.25 74 TYR A CA 1
ATOM 589 C C . TYR A 1 74 ? 13.913 -0.423 7.037 1.00 58.25 74 TYR A C 1
ATOM 591 O O . TYR A 1 74 ? 13.290 -1.000 7.932 1.00 58.25 74 TYR A O 1
ATOM 599 N N . MET A 1 75 ? 13.553 0.780 6.573 1.00 57.62 75 MET A N 1
ATOM 600 C CA . MET A 1 75 ? 12.384 1.550 7.038 1.00 57.62 75 MET A CA 1
ATOM 601 C C . MET A 1 75 ? 11.181 1.349 6.099 1.00 57.62 75 MET A C 1
ATOM 603 O O . MET A 1 75 ? 11.156 1.936 5.015 1.00 57.62 75 MET A O 1
ATOM 607 N N . PRO A 1 76 ? 10.154 0.561 6.471 1.00 60.03 76 PRO A N 1
ATOM 608 C CA . PRO A 1 76 ? 8.946 0.476 5.668 1.00 60.03 76 PRO A CA 1
ATOM 609 C C . PRO A 1 76 ? 8.197 1.807 5.666 1.00 60.03 76 PRO A C 1
ATOM 611 O O . PRO A 1 76 ? 8.102 2.501 6.679 1.00 60.03 76 PRO A O 1
ATOM 614 N N . THR A 1 77 ? 7.608 2.129 4.527 1.00 57.66 77 THR A N 1
ATOM 615 C CA . THR A 1 77 ? 6.663 3.235 4.398 1.00 57.66 77 THR A CA 1
ATOM 616 C C . THR A 1 77 ? 5.264 2.856 4.880 1.00 57.66 77 THR A C 1
ATOM 618 O O . THR A 1 77 ? 4.855 1.693 4.919 1.00 57.66 77 THR A O 1
ATOM 621 N N . HIS A 1 78 ? 4.544 3.902 5.252 1.00 65.25 78 HIS A N 1
ATOM 622 C CA . HIS A 1 78 ? 3.255 3.907 5.916 1.00 65.25 78 HIS A CA 1
ATOM 623 C C . HIS A 1 78 ? 2.121 3.676 4.911 1.00 65.25 78 HIS A C 1
ATOM 625 O O . HIS A 1 78 ? 2.055 4.410 3.928 1.00 65.25 78 HIS A O 1
ATOM 631 N N . GLY A 1 79 ? 1.226 2.709 5.176 1.00 61.53 79 GLY A N 1
ATOM 632 C CA . GLY A 1 79 ? 0.022 2.416 4.370 1.00 61.53 79 GLY A CA 1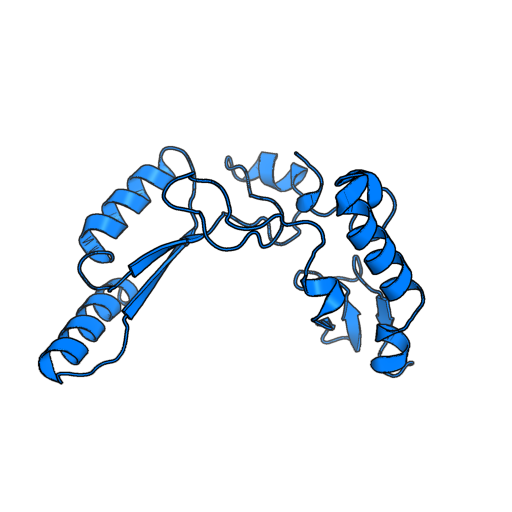
ATOM 633 C C . GLY A 1 79 ? 0.286 2.153 2.878 1.00 61.53 79 GLY A C 1
ATOM 634 O O . GLY A 1 79 ? 1.427 2.146 2.446 1.00 61.53 79 GLY A O 1
ATOM 635 N N . ASN A 1 80 ? -0.752 1.934 2.061 1.00 64.19 80 ASN A N 1
ATOM 636 C CA . ASN A 1 80 ? -0.585 1.884 0.600 1.00 64.19 80 ASN A CA 1
ATOM 637 C C . ASN A 1 80 ? -0.569 3.310 0.033 1.00 64.19 80 ASN A C 1
ATOM 639 O O . ASN A 1 80 ? -1.594 3.853 -0.371 1.00 64.19 80 ASN A O 1
ATOM 643 N N . SER A 1 81 ? 0.608 3.919 0.022 1.00 68.56 81 SER A N 1
ATOM 644 C CA . SER A 1 81 ? 0.827 5.287 -0.454 1.00 68.56 81 SER A CA 1
ATOM 645 C C . SER A 1 81 ? 1.006 5.396 -1.982 1.00 68.56 81 SER A C 1
ATOM 647 O O . SER A 1 81 ? 1.344 6.457 -2.513 1.00 68.56 81 SER A O 1
ATOM 649 N N . GLY A 1 82 ? 0.730 4.305 -2.709 1.00 72.56 82 GLY A N 1
ATOM 650 C CA . GLY A 1 82 ? 0.829 4.234 -4.162 1.00 72.56 82 GLY A CA 1
ATOM 651 C C . GLY A 1 82 ? 2.271 4.246 -4.673 1.00 72.56 82 GLY A C 1
ATOM 652 O O . GLY A 1 82 ? 3.198 3.802 -4.008 1.00 72.56 82 GLY A O 1
ATOM 653 N N . ARG A 1 83 ? 2.473 4.734 -5.897 1.00 79.25 83 ARG A N 1
ATOM 654 C CA . ARG A 1 83 ? 3.810 4.816 -6.512 1.00 79.25 83 ARG A CA 1
ATOM 655 C C . ARG A 1 83 ? 4.608 5.962 -5.891 1.00 79.25 83 ARG A C 1
ATOM 657 O O . ARG A 1 83 ? 4.007 6.937 -5.433 1.00 79.25 83 ARG A O 1
ATOM 664 N N . TYR A 1 84 ? 5.935 5.875 -5.938 1.00 79.31 84 TYR A N 1
ATOM 665 C CA . TYR A 1 84 ? 6.769 7.063 -5.758 1.00 79.31 84 TYR A CA 1
ATOM 666 C C . TYR A 1 84 ? 6.603 8.009 -6.943 1.00 79.31 84 TYR A C 1
ATOM 668 O O . TYR A 1 84 ? 6.565 7.573 -8.096 1.00 79.31 84 TYR A O 1
ATOM 676 N N . ASP A 1 85 ? 6.539 9.302 -6.655 1.00 77.19 85 ASP A N 1
ATOM 677 C CA . ASP A 1 85 ? 6.719 10.336 -7.661 1.00 77.19 85 ASP A CA 1
ATOM 678 C C . ASP A 1 85 ? 8.222 10.412 -8.007 1.00 77.19 85 ASP A C 1
ATOM 680 O O . ASP A 1 85 ? 9.042 10.627 -7.112 1.00 77.19 85 ASP A O 1
ATOM 684 N N . PRO A 1 86 ? 8.621 10.226 -9.277 1.00 77.25 86 PRO A N 1
ATOM 685 C CA . PRO A 1 86 ? 10.030 10.225 -9.668 1.00 77.25 86 PRO A CA 1
ATOM 686 C C . PRO A 1 86 ? 10.712 11.597 -9.533 1.00 77.25 86 PRO A C 1
ATOM 688 O O . PRO A 1 86 ? 11.937 11.661 -9.558 1.00 77.25 86 PRO A O 1
ATOM 691 N N . ARG A 1 87 ? 9.956 12.696 -9.413 1.00 79.81 87 ARG A N 1
ATOM 692 C CA . ARG A 1 87 ? 10.489 14.057 -9.236 1.00 79.81 87 ARG A CA 1
ATOM 693 C C . ARG A 1 87 ? 10.735 14.399 -7.776 1.00 79.81 87 ARG A C 1
ATOM 695 O O . ARG A 1 87 ? 11.685 15.113 -7.480 1.00 79.81 87 ARG A O 1
ATOM 702 N N . THR A 1 88 ? 9.829 13.988 -6.893 1.00 77.50 88 THR A N 1
ATOM 703 C CA . THR A 1 88 ? 9.904 14.329 -5.462 1.00 77.50 88 THR A CA 1
ATOM 704 C C . THR A 1 88 ? 10.478 13.199 -4.627 1.00 77.50 88 THR A C 1
ATOM 706 O O . THR A 1 88 ? 10.836 13.427 -3.477 1.00 77.50 88 THR A O 1
ATOM 709 N N . GLU A 1 89 ? 10.553 11.990 -5.189 1.00 73.12 89 GLU A N 1
ATOM 710 C CA . GLU A 1 89 ? 10.937 10.759 -4.502 1.00 73.12 89 GLU A CA 1
ATOM 711 C C . GLU A 1 89 ? 10.063 10.418 -3.286 1.00 73.12 89 GLU A C 1
ATOM 713 O O . GLU A 1 89 ? 10.414 9.560 -2.473 1.00 73.12 89 GLU A O 1
ATOM 718 N N . LEU A 1 90 ? 8.890 11.046 -3.185 1.00 69.06 90 LEU A N 1
ATOM 719 C CA . LEU A 1 90 ? 7.904 10.819 -2.138 1.00 69.06 90 LEU A CA 1
ATOM 720 C C . LEU A 1 90 ? 6.721 10.010 -2.683 1.00 69.06 90 LEU A C 1
ATOM 722 O O . LEU A 1 90 ? 6.453 10.038 -3.888 1.00 69.06 90 LEU A O 1
ATOM 726 N N . PRO A 1 91 ? 6.002 9.264 -1.828 1.00 72.69 91 PRO A N 1
ATOM 727 C CA . PRO A 1 91 ? 4.783 8.602 -2.254 1.00 72.69 91 PRO A CA 1
ATOM 728 C C . PRO A 1 91 ? 3.749 9.596 -2.791 1.00 72.69 91 PRO A C 1
ATOM 730 O O . PRO A 1 91 ? 3.587 10.697 -2.269 1.00 72.69 91 PRO A O 1
ATOM 733 N N . THR A 1 92 ? 3.023 9.185 -3.827 1.00 74.31 92 THR A N 1
ATOM 734 C CA . THR A 1 92 ? 2.051 10.040 -4.531 1.00 74.31 92 THR A CA 1
ATOM 735 C C . THR A 1 92 ? 0.790 10.345 -3.726 1.00 74.31 92 THR A C 1
ATOM 737 O O . THR A 1 92 ? 0.015 11.219 -4.120 1.00 74.31 92 THR A O 1
ATOM 740 N N . ARG A 1 93 ? 0.535 9.619 -2.631 1.00 75.25 93 ARG A N 1
ATOM 741 C CA . ARG A 1 93 ? -0.660 9.795 -1.799 1.00 75.25 93 ARG A CA 1
ATOM 742 C C . ARG A 1 93 ? -0.341 9.651 -0.320 1.00 75.25 93 ARG A C 1
ATOM 744 O O . ARG A 1 93 ? 0.475 8.817 0.072 1.00 75.25 93 ARG A O 1
ATOM 751 N N . SER A 1 94 ? -1.051 10.429 0.495 1.00 78.00 94 SER A N 1
ATOM 752 C CA . SER A 1 94 ? -1.086 10.206 1.938 1.00 78.00 94 SER A CA 1
ATOM 753 C C . SER A 1 94 ? -1.692 8.826 2.226 1.00 78.00 94 SER A C 1
ATOM 755 O O . SER A 1 94 ? -2.703 8.473 1.614 1.00 78.00 94 SER A O 1
ATOM 757 N N . PRO A 1 95 ? -1.115 8.041 3.150 1.00 78.31 95 PRO A N 1
ATOM 758 C CA . PRO A 1 95 ? -1.707 6.779 3.588 1.00 78.31 95 PRO A CA 1
ATOM 759 C C . PRO A 1 95 ? -2.923 6.959 4.504 1.00 78.31 95 PRO A C 1
ATOM 761 O O . PRO A 1 95 ? -3.618 5.982 4.784 1.00 78.31 95 PRO A O 1
ATOM 764 N N . LEU A 1 96 ? -3.152 8.185 4.984 1.00 84.88 96 LEU A N 1
ATOM 765 C CA . LEU A 1 96 ? -4.267 8.561 5.842 1.00 84.88 96 LEU A CA 1
ATOM 766 C C . LEU A 1 96 ? -5.114 9.661 5.170 1.00 84.88 96 LEU A C 1
ATOM 768 O O . LEU A 1 96 ? -4.528 10.630 4.672 1.00 84.88 96 LEU A O 1
ATOM 772 N N . PRO A 1 97 ? -6.456 9.545 5.170 1.00 88.69 97 PRO A N 1
ATOM 773 C CA . PRO A 1 97 ? -7.243 8.396 5.635 1.00 88.69 97 PRO A CA 1
ATOM 774 C C . PRO A 1 97 ? -6.998 7.127 4.799 1.00 88.69 97 PRO A C 1
ATOM 776 O O . PRO A 1 97 ? -6.796 7.185 3.585 1.00 88.69 97 PRO A O 1
ATOM 779 N N . CYS A 1 98 ? -7.041 5.959 5.440 1.00 86.00 98 CYS A N 1
ATOM 780 C CA . CYS A 1 98 ? -6.879 4.681 4.749 1.00 86.00 98 CYS A CA 1
ATOM 781 C C . CYS A 1 98 ? -8.101 4.380 3.868 1.00 86.00 98 CYS 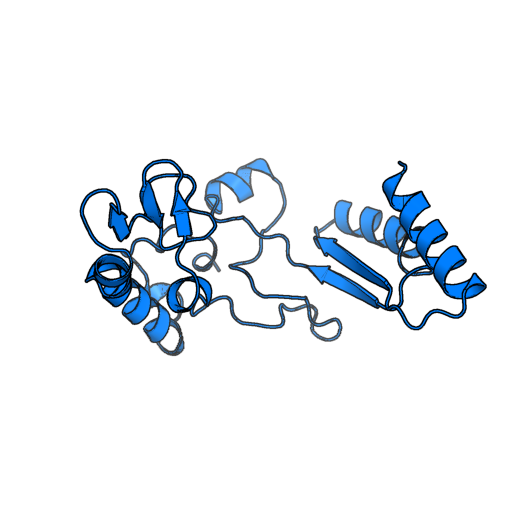A C 1
ATOM 783 O O . CYS A 1 98 ? -9.195 4.134 4.372 1.00 86.00 98 CYS A O 1
ATOM 785 N N . TRP A 1 99 ? -7.897 4.332 2.550 1.00 85.62 99 TRP A N 1
ATOM 786 C CA . TRP A 1 99 ? -8.941 4.072 1.548 1.00 85.62 99 TRP A CA 1
ATOM 787 C C . TRP A 1 99 ? -9.640 2.707 1.708 1.00 85.62 99 TRP A C 1
ATOM 789 O O . TRP A 1 99 ? -10.849 2.608 1.477 1.00 85.62 99 TRP A O 1
ATOM 799 N N . SER A 1 100 ? -8.907 1.671 2.136 1.00 85.00 100 SER A N 1
ATOM 800 C CA . SER A 1 100 ? -9.423 0.294 2.235 1.00 85.00 100 SER A CA 1
ATOM 801 C C . SER A 1 100 ? -10.643 0.208 3.165 1.00 85.00 100 SER A C 1
ATOM 803 O O . SER A 1 100 ? -11.670 -0.348 2.791 1.00 85.00 100 SER A O 1
ATOM 805 N N . VAL A 1 101 ? -10.611 0.913 4.302 1.00 90.44 101 VAL A N 1
ATOM 806 C CA . VAL A 1 101 ? -11.698 0.937 5.305 1.00 90.44 101 VAL A CA 1
ATOM 807 C C . VAL A 1 101 ? -13.025 1.490 4.739 1.00 90.44 101 VAL A C 1
ATOM 809 O O . VAL A 1 101 ? -14.111 1.222 5.265 1.00 90.44 101 VAL A O 1
ATOM 812 N N . PHE A 1 102 ? -12.971 2.265 3.654 1.00 93.19 102 PHE A N 1
ATOM 813 C CA . PHE A 1 102 ? -14.149 2.872 3.023 1.00 93.19 102 PHE A CA 1
ATOM 814 C C . PHE A 1 102 ? -14.670 2.102 1.813 1.00 93.19 102 PHE A C 1
ATOM 816 O O . PHE A 1 102 ? -15.790 2.360 1.380 1.00 93.19 102 PHE A O 1
ATOM 823 N N . THR A 1 103 ? -13.878 1.199 1.242 1.00 90.94 103 THR A N 1
ATOM 824 C CA . THR A 1 103 ? -14.143 0.668 -0.106 1.00 90.94 103 THR A CA 1
ATOM 825 C C . THR A 1 103 ? -13.998 -0.840 -0.228 1.00 90.94 103 THR A C 1
ATOM 827 O O . THR A 1 103 ? -14.489 -1.407 -1.200 1.00 90.94 103 THR A O 1
ATOM 830 N N . GLU A 1 104 ? -13.375 -1.498 0.748 1.00 90.69 104 GLU A N 1
ATOM 831 C CA . GLU A 1 104 ? -13.105 -2.929 0.719 1.00 90.69 104 GLU A CA 1
ATOM 832 C C . GLU A 1 104 ? -13.614 -3.589 2.002 1.00 90.69 104 GLU A C 1
ATOM 834 O O . GLU A 1 104 ? -13.316 -3.137 3.107 1.00 90.69 104 GLU A O 1
ATOM 839 N N . GLY A 1 105 ? -14.370 -4.677 1.854 1.00 90.44 105 GLY A N 1
ATOM 840 C CA . GLY A 1 105 ? -14.724 -5.559 2.960 1.00 90.44 105 GLY A CA 1
ATOM 841 C C . GLY A 1 105 ? -13.912 -6.843 2.890 1.00 90.44 105 GLY A C 1
ATOM 842 O O . GLY A 1 105 ? -14.100 -7.635 1.967 1.00 90.44 105 GLY A O 1
ATOM 843 N N . HIS A 1 106 ? -13.014 -7.049 3.851 1.00 92.62 106 HIS A N 1
ATOM 844 C CA . HIS A 1 106 ? -12.150 -8.229 3.884 1.00 92.62 106 HIS A CA 1
ATOM 845 C C . HIS A 1 106 ? -12.829 -9.326 4.690 1.00 92.62 106 HIS A C 1
ATOM 847 O O . HIS A 1 106 ? -13.213 -9.093 5.830 1.00 92.62 106 HIS A O 1
ATOM 853 N N . VAL A 1 107 ? -12.978 -10.515 4.112 1.00 94.81 107 VAL A N 1
ATOM 854 C CA . VAL A 1 107 ? -13.608 -11.661 4.779 1.00 94.81 107 VAL A CA 1
ATOM 855 C C . VAL A 1 107 ? -12.581 -12.770 4.923 1.00 94.81 107 VAL A C 1
ATOM 857 O O . VAL A 1 107 ? -11.968 -13.194 3.940 1.00 94.81 107 VAL A O 1
ATOM 860 N N . ARG A 1 108 ? -12.381 -13.234 6.153 1.00 92.44 108 ARG A N 1
ATOM 861 C CA . ARG A 1 108 ? -11.504 -14.360 6.457 1.00 92.44 108 ARG A CA 1
ATOM 862 C C . ARG A 1 108 ? -12.197 -15.695 6.212 1.00 92.44 108 ARG A C 1
ATOM 864 O O . ARG A 1 108 ? -13.418 -15.807 6.179 1.00 92.44 108 ARG A O 1
ATOM 871 N N . VAL A 1 109 ? -11.378 -16.741 6.105 1.00 92.62 109 VAL A N 1
ATOM 872 C CA . VAL A 1 109 ? -11.836 -18.131 5.932 1.00 92.62 109 VAL A CA 1
ATOM 873 C C . VAL A 1 109 ? -12.692 -18.644 7.095 1.00 92.62 109 VAL A C 1
ATOM 875 O O . VAL A 1 109 ? -13.454 -19.586 6.910 1.00 92.62 109 VAL A O 1
ATOM 878 N N . ASP A 1 110 ? -12.575 -18.034 8.276 1.00 93.75 110 ASP A N 1
ATOM 879 C CA . ASP A 1 110 ? -13.359 -18.346 9.476 1.00 93.75 110 ASP A CA 1
ATOM 880 C C . ASP A 1 110 ? -14.685 -17.564 9.552 1.00 93.75 110 ASP A C 1
ATOM 882 O O . ASP A 1 110 ? -15.377 -17.633 10.564 1.00 93.75 110 ASP A O 1
ATOM 886 N N . GLY A 1 111 ? -15.039 -16.808 8.507 1.00 94.88 111 GLY A N 1
ATOM 887 C CA . GLY A 1 111 ? -16.275 -16.030 8.435 1.00 94.88 111 GLY A CA 1
ATOM 888 C C . GLY A 1 111 ? -16.210 -14.654 9.098 1.00 94.88 111 GLY A C 1
ATOM 889 O O . GLY A 1 111 ? -17.174 -13.899 8.993 1.00 94.88 111 GLY A O 1
ATOM 890 N N . HIS A 1 112 ? -15.098 -14.274 9.729 1.00 96.88 112 HIS A N 1
ATOM 891 C CA . HIS A 1 112 ? -14.971 -12.936 10.302 1.00 96.88 112 HIS A CA 1
ATOM 892 C C . HIS A 1 112 ? -14.672 -11.896 9.228 1.00 96.88 112 HIS A C 1
ATOM 894 O O . HIS A 1 112 ? -13.921 -12.132 8.276 1.00 96.88 112 HIS A O 1
ATOM 900 N N . MET A 1 113 ? -15.240 -10.711 9.412 1.00 95.88 113 MET A N 1
ATOM 901 C CA . MET A 1 113 ? -14.959 -9.551 8.588 1.00 95.88 113 MET A CA 1
ATOM 902 C C . MET A 1 113 ? -13.891 -8.682 9.252 1.00 95.88 113 MET A C 1
ATOM 904 O O . MET A 1 113 ? -13.994 -8.348 10.432 1.00 95.88 113 MET A O 1
ATOM 908 N N . SER A 1 114 ? -12.893 -8.275 8.472 1.00 93.69 114 SER A N 1
ATOM 909 C CA . SER A 1 114 ? -11.787 -7.434 8.905 1.00 93.69 114 SER A CA 1
ATOM 910 C C . SER A 1 114 ? -11.816 -6.056 8.237 1.00 93.69 114 SER A C 1
ATOM 912 O O . SER A 1 114 ? -12.090 -5.926 7.042 1.00 93.69 114 SER A O 1
ATOM 914 N N . ALA A 1 115 ? -11.461 -5.018 8.996 1.00 91.25 115 ALA A N 1
ATOM 915 C CA . ALA A 1 115 ? -11.274 -3.659 8.484 1.00 91.25 115 ALA A CA 1
ATOM 916 C C . ALA A 1 115 ? -9.978 -3.474 7.670 1.00 91.25 115 ALA A C 1
ATOM 918 O O . ALA A 1 115 ? -9.763 -2.401 7.105 1.00 91.25 115 ALA A O 1
ATOM 919 N N . CYS A 1 116 ? -9.083 -4.470 7.631 1.00 87.31 116 CYS A N 1
ATOM 920 C CA . CYS A 1 116 ? -7.766 -4.342 7.014 1.00 87.31 116 CYS A CA 1
ATOM 921 C C . CYS A 1 116 ? -7.449 -5.520 6.089 1.00 87.31 116 CYS A C 1
ATOM 923 O O . CYS A 1 116 ? -7.591 -6.676 6.477 1.00 87.31 116 CYS A O 1
ATOM 925 N N . CYS A 1 117 ? -6.890 -5.231 4.911 1.00 80.44 117 CYS A N 1
ATOM 926 C CA . CYS A 1 117 ? -6.390 -6.248 3.979 1.00 80.44 117 CYS A CA 1
ATOM 927 C C . CYS A 1 117 ? -5.245 -7.104 4.551 1.00 80.44 117 CYS A C 1
ATOM 929 O O . CYS A 1 117 ? -4.956 -8.182 4.040 1.00 80.44 117 CYS A O 1
ATOM 931 N N . PHE A 1 118 ? -4.606 -6.639 5.626 1.00 78.38 118 PHE A N 1
ATOM 932 C CA . PHE A 1 118 ? -3.572 -7.365 6.361 1.00 78.38 118 PHE A CA 1
ATOM 933 C C . PHE A 1 118 ? -4.097 -8.037 7.641 1.00 78.38 118 PHE A C 1
ATOM 935 O O . PHE A 1 118 ? -3.308 -8.557 8.431 1.00 78.38 118 PHE A O 1
ATOM 942 N N . GLY A 1 119 ? -5.413 -8.029 7.870 1.00 77.38 119 GLY A N 1
ATOM 943 C CA . GLY A 1 119 ? -6.062 -8.691 8.999 1.00 77.38 119 GLY A CA 1
ATOM 944 C C . GLY A 1 119 ? -6.162 -10.201 8.826 1.00 77.38 119 GLY A C 1
ATOM 945 O O . GLY A 1 119 ? -7.256 -10.755 8.754 1.00 77.38 119 GLY A O 1
ATOM 946 N N . SER A 1 120 ? -5.010 -10.875 8.767 1.00 81.00 120 SER A N 1
ATOM 947 C CA . SER A 1 120 ? -4.933 -12.341 8.736 1.00 81.00 120 SER A CA 1
ATOM 948 C C . SER A 1 120 ? -5.331 -12.999 10.063 1.00 81.00 120 SER A C 1
ATOM 950 O O . SER A 1 120 ? -5.549 -14.207 10.098 1.00 81.00 120 SER A O 1
ATOM 952 N N . ASP A 1 121 ? -5.443 -12.213 11.133 1.00 83.69 121 ASP A N 1
ATOM 953 C CA . ASP A 1 121 ? -5.912 -12.610 12.457 1.00 83.69 121 ASP A CA 1
ATOM 954 C C . ASP A 1 121 ? -6.974 -11.625 12.977 1.00 83.69 121 ASP A C 1
ATOM 956 O O . ASP A 1 121 ? -7.325 -10.652 12.303 1.00 83.69 121 ASP A O 1
ATOM 960 N N . SER A 1 122 ? -7.469 -11.870 14.192 1.00 88.75 122 SER A N 1
ATOM 961 C CA . SER A 1 122 ? -8.610 -11.161 14.775 1.00 88.75 122 SER A CA 1
ATOM 962 C C . SER A 1 122 ? -8.357 -9.710 15.198 1.00 88.75 122 SER A C 1
ATOM 964 O O . SER A 1 122 ? -9.277 -9.035 15.658 1.00 88.75 122 SER A O 1
ATOM 966 N N . ARG A 1 123 ? -7.134 -9.180 15.053 1.00 86.62 123 ARG A N 1
ATOM 967 C CA . ARG A 1 123 ? -6.788 -7.819 15.517 1.00 86.62 123 ARG A CA 1
ATOM 968 C C . ARG A 1 123 ? -7.625 -6.714 14.879 1.00 86.62 123 ARG A C 1
ATOM 970 O O . ARG A 1 123 ? -7.794 -5.658 15.480 1.00 86.62 123 ARG A O 1
ATOM 977 N N . PHE A 1 124 ? -8.089 -6.936 13.655 1.00 90.00 124 PHE A N 1
ATOM 978 C CA . PHE A 1 124 ? -8.825 -5.947 12.870 1.00 90.00 124 PHE A CA 1
ATOM 979 C C . PHE A 1 124 ? -10.279 -6.365 12.641 1.00 90.00 124 PHE A C 1
ATOM 981 O O . PHE A 1 124 ? -10.875 -5.937 11.652 1.00 90.00 124 PHE A O 1
ATOM 988 N N . ASP A 1 125 ? -10.822 -7.231 13.495 1.00 93.69 125 ASP A N 1
ATOM 989 C CA . ASP A 1 125 ? -12.191 -7.720 13.352 1.00 93.69 125 ASP A CA 1
ATOM 990 C C . ASP A 1 125 ? -13.206 -6.628 13.609 1.00 93.69 125 ASP A C 1
ATOM 992 O O . ASP A 1 125 ? -13.090 -5.844 14.550 1.00 93.69 125 ASP A O 1
ATOM 996 N N . VAL A 1 126 ? -14.212 -6.608 12.745 1.00 95.69 126 VAL A N 1
ATOM 997 C CA . VAL A 1 126 ? -15.352 -5.695 12.830 1.00 95.69 126 VAL A CA 1
ATOM 998 C C . VAL A 1 126 ? -16.687 -6.429 12.861 1.00 95.69 126 VAL A C 1
ATOM 1000 O O . VAL A 1 126 ? -17.709 -5.792 13.075 1.00 95.69 126 VAL A O 1
ATOM 1003 N N . GLY A 1 127 ? -16.693 -7.751 12.670 1.00 95.69 127 GLY A N 1
ATOM 1004 C CA . GLY A 1 127 ? -17.886 -8.579 12.834 1.00 95.69 127 GLY A CA 1
ATOM 1005 C C . GLY A 1 127 ? -17.695 -10.029 12.397 1.00 95.69 127 GLY A C 1
ATOM 1006 O O . GLY A 1 127 ? -16.642 -10.406 11.879 1.00 95.69 127 GLY A O 1
ATOM 1007 N N . ASP A 1 128 ? -18.739 -10.832 12.598 1.00 96.88 128 ASP A N 1
ATOM 1008 C CA . ASP A 1 128 ? -18.790 -12.269 12.312 1.00 96.88 128 ASP A CA 1
ATOM 1009 C C . ASP A 1 128 ? -19.960 -12.570 11.361 1.00 96.88 128 ASP A C 1
ATOM 1011 O O . ASP A 1 128 ? -21.135 -12.484 11.730 1.00 96.88 128 ASP A O 1
ATOM 1015 N N . LEU A 1 129 ? -19.638 -12.945 10.121 1.00 97.50 129 LEU A N 1
ATOM 1016 C CA . LEU A 1 129 ? -20.624 -13.194 9.067 1.00 97.50 129 LEU A CA 1
ATOM 1017 C C . LEU A 1 129 ? -21.329 -14.550 9.199 1.00 97.50 129 LEU A C 1
ATOM 1019 O O . LEU A 1 129 ? -22.209 -14.863 8.397 1.00 97.50 129 LEU A O 1
ATOM 1023 N N . SER A 1 130 ? -20.973 -15.366 10.197 1.00 96.44 130 SER A N 1
ATOM 1024 C CA . SER A 1 130 ? -21.782 -16.530 10.576 1.00 96.44 130 SER A CA 1
ATOM 1025 C C . SER A 1 130 ? -23.040 -16.136 11.362 1.00 96.44 130 SER A C 1
ATOM 1027 O O . SER A 1 130 ? -23.955 -16.950 11.505 1.00 96.44 130 SER A O 1
ATOM 1029 N N . ARG A 1 131 ? -23.093 -14.890 11.857 1.00 96.50 131 ARG A N 1
ATOM 1030 C CA . ARG A 1 131 ? -24.154 -14.365 12.727 1.00 96.50 131 ARG A CA 1
ATOM 1031 C C . ARG A 1 131 ? -24.911 -13.211 12.084 1.00 96.50 131 ARG A C 1
ATOM 1033 O O . ARG A 1 131 ? -26.139 -13.204 12.129 1.00 96.50 131 ARG A O 1
ATOM 1040 N N . ASP A 1 132 ? -24.181 -12.279 11.481 1.00 97.19 132 ASP A N 1
ATOM 1041 C CA . ASP A 1 132 ? -24.718 -11.037 10.931 1.00 97.19 132 ASP A CA 1
ATOM 1042 C C . ASP A 1 132 ? -24.557 -10.987 9.406 1.00 97.19 132 ASP A C 1
ATOM 1044 O O . ASP A 1 132 ? -23.676 -11.631 8.829 1.00 97.19 132 ASP A O 1
ATOM 1048 N N . SER A 1 133 ? -25.397 -10.209 8.715 1.00 97.94 133 SER A N 1
ATOM 1049 C CA . SER A 1 133 ? -25.197 -10.005 7.279 1.00 97.94 133 SER A CA 1
ATOM 1050 C C . SER A 1 133 ? -23.988 -9.101 7.024 1.00 97.94 133 SER A C 1
ATOM 1052 O O . SER A 1 133 ? -23.642 -8.242 7.836 1.00 97.94 133 SER A O 1
ATOM 1054 N N . PHE A 1 134 ? -23.376 -9.227 5.843 1.00 97.56 134 PHE A N 1
ATOM 1055 C CA . PHE A 1 134 ? -22.270 -8.351 5.444 1.00 97.56 134 PHE A CA 1
ATOM 1056 C C . PHE A 1 134 ? -22.627 -6.866 5.573 1.00 97.56 134 PHE A C 1
ATOM 1058 O O . PHE A 1 134 ? -21.804 -6.076 6.023 1.00 97.56 134 PHE A O 1
ATOM 1065 N N . MET A 1 135 ? -23.850 -6.479 5.196 1.00 97.62 135 MET A N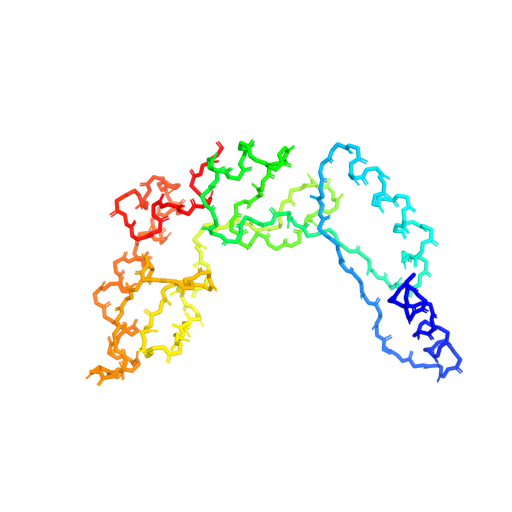 1
ATOM 1066 C CA . MET A 1 135 ? -24.267 -5.077 5.245 1.00 97.62 135 MET A CA 1
ATOM 1067 C C . MET A 1 135 ? -24.494 -4.588 6.675 1.00 97.62 135 MET A C 1
ATOM 1069 O O . MET A 1 135 ? -24.195 -3.428 6.957 1.00 97.62 135 MET A O 1
ATOM 1073 N N . ASP A 1 136 ? -24.942 -5.458 7.579 1.00 98.12 136 ASP A N 1
ATOM 1074 C CA . ASP A 1 136 ? -25.077 -5.114 8.997 1.00 98.12 136 ASP A CA 1
ATOM 1075 C C . ASP A 1 136 ? -23.704 -4.848 9.617 1.00 98.12 136 ASP A C 1
ATOM 1077 O O . ASP A 1 136 ? -23.510 -3.814 10.254 1.00 98.12 136 ASP A O 1
ATOM 1081 N N . VAL A 1 137 ? -22.718 -5.707 9.337 1.00 97.81 137 VAL A N 1
ATOM 1082 C CA . VAL A 1 137 ? -21.332 -5.506 9.789 1.00 97.81 137 VAL A CA 1
ATOM 1083 C C . VAL A 1 137 ? -20.697 -4.278 9.122 1.00 97.81 137 VAL A C 1
ATOM 1085 O O . VAL A 1 137 ? -20.092 -3.435 9.785 1.00 97.81 137 VAL A O 1
ATOM 1088 N N . TRP A 1 138 ? -20.878 -4.105 7.810 1.00 97.38 138 TRP A N 1
ATOM 1089 C CA . TRP A 1 138 ? -20.318 -2.982 7.049 1.00 97.38 138 TRP A CA 1
ATOM 1090 C C . TRP A 1 138 ? -20.821 -1.618 7.529 1.00 97.38 138 TRP A C 1
ATOM 1092 O O . TRP A 1 138 ? -20.068 -0.637 7.511 1.00 97.38 138 TRP A O 1
ATOM 1102 N N . HIS A 1 139 ? -22.085 -1.538 7.947 1.00 97.25 139 HIS A N 1
ATOM 1103 C CA . HIS A 1 139 ? -22.697 -0.341 8.526 1.00 97.25 139 HIS A CA 1
ATOM 1104 C C . HIS A 1 139 ? -22.698 -0.343 10.063 1.00 97.25 139 HIS A C 1
ATOM 1106 O O . HIS A 1 139 ? -23.243 0.587 10.664 1.00 97.25 139 HIS A O 1
ATOM 1112 N N . GLY A 1 140 ? -22.063 -1.340 10.680 1.00 96.81 140 GLY A N 1
ATOM 1113 C CA . GLY A 1 140 ? -22.009 -1.553 12.118 1.00 96.81 140 GLY A CA 1
ATOM 1114 C C . GLY A 1 140 ? -21.191 -0.500 12.872 1.00 96.81 140 GLY A C 1
ATOM 1115 O O . GLY A 1 140 ? -20.473 0.309 12.264 1.00 96.81 140 GLY A O 1
ATOM 1116 N N . PRO A 1 141 ? -21.318 -0.465 14.209 1.00 96.81 141 PRO A N 1
ATOM 1117 C CA . PRO A 1 141 ? -20.666 0.539 15.040 1.00 96.81 141 PRO A CA 1
ATOM 1118 C C . PRO A 1 141 ? -19.140 0.520 14.898 1.00 96.81 141 PRO A C 1
ATOM 1120 O O . PRO A 1 141 ? -18.555 1.592 14.754 1.00 96.81 141 PRO A O 1
ATOM 1123 N N . GLU A 1 142 ? -18.512 -0.652 14.813 1.00 95.50 142 GLU A N 1
ATOM 1124 C CA . GLU A 1 142 ? -17.062 -0.823 14.671 1.00 95.50 142 GLU A CA 1
ATOM 1125 C C . GLU A 1 142 ? -16.550 -0.164 13.383 1.00 95.50 142 GLU A C 1
ATOM 1127 O O . GLU A 1 142 ? -15.624 0.651 13.416 1.00 95.50 142 GLU A O 1
ATOM 1132 N N . MET A 1 143 ? -17.201 -0.437 12.244 1.00 96.75 143 MET A N 1
ATOM 1133 C CA . MET A 1 143 ? -16.847 0.179 10.960 1.00 96.75 143 MET A CA 1
ATOM 1134 C C . MET A 1 143 ? -17.107 1.689 10.947 1.00 96.75 143 MET A C 1
ATOM 1136 O O . MET A 1 143 ? -16.326 2.449 10.368 1.00 96.75 143 MET A O 1
ATOM 1140 N N . ARG A 1 144 ? -18.192 2.162 11.572 1.00 96.94 144 ARG A N 1
ATOM 1141 C CA . ARG A 1 144 ? -18.487 3.604 11.671 1.00 96.94 144 ARG A CA 1
ATOM 1142 C C . ARG A 1 144 ? -17.463 4.329 12.536 1.00 96.94 144 ARG A C 1
ATOM 1144 O O . ARG A 1 144 ? -17.025 5.415 12.155 1.00 96.94 144 ARG A O 1
ATOM 1151 N N . GLU A 1 145 ? -17.069 3.735 13.656 1.00 95.69 145 GLU A N 1
ATOM 1152 C CA . GLU A 1 145 ? -16.086 4.297 14.577 1.00 95.69 145 GLU A CA 1
ATOM 1153 C C . GLU A 1 145 ? -14.724 4.445 13.900 1.00 95.69 145 GLU A C 1
ATOM 1155 O O . GLU A 1 145 ? -14.164 5.549 13.878 1.00 95.69 145 GLU A O 1
ATOM 1160 N N . ILE A 1 146 ? -14.222 3.378 13.268 1.00 94.56 146 ILE A N 1
ATOM 1161 C CA . ILE A 1 146 ? -12.912 3.447 12.620 1.00 94.56 146 ILE A CA 1
ATOM 1162 C C . ILE A 1 146 ? -12.917 4.401 11.421 1.00 94.56 146 ILE A C 1
ATOM 1164 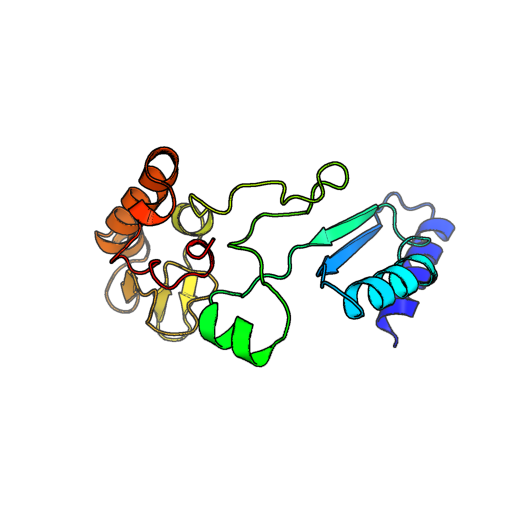O O . ILE A 1 146 ? -11.974 5.171 11.254 1.00 94.56 146 ILE A O 1
ATOM 1168 N N . ARG A 1 147 ? -13.993 4.448 10.624 1.00 96.31 147 ARG A N 1
ATOM 1169 C CA . ARG A 1 147 ? -14.128 5.423 9.524 1.00 96.31 147 ARG A CA 1
ATOM 1170 C C . ARG A 1 147 ? -14.152 6.860 10.024 1.00 96.31 147 ARG A C 1
ATOM 1172 O O . ARG A 1 147 ? -13.506 7.718 9.428 1.00 96.31 147 ARG A O 1
ATOM 1179 N N . ALA A 1 148 ? -14.861 7.132 11.118 1.00 96.75 148 ALA A N 1
ATOM 1180 C CA . ALA A 1 148 ? -14.870 8.458 11.726 1.00 96.75 148 ALA A CA 1
ATOM 1181 C C . ALA A 1 148 ? -13.469 8.850 12.218 1.00 96.75 148 ALA A C 1
ATOM 1183 O O . ALA A 1 148 ? -13.052 9.992 12.028 1.00 96.75 148 ALA A O 1
ATOM 1184 N N . ALA A 1 149 ? -12.724 7.910 12.805 1.00 94.75 149 ALA A N 1
ATOM 1185 C CA . ALA A 1 149 ? -11.341 8.138 13.209 1.00 94.75 149 ALA A CA 1
ATOM 1186 C C . ALA A 1 149 ? -10.411 8.388 12.012 1.00 94.75 149 ALA A C 1
ATOM 1188 O O . ALA A 1 149 ? -9.609 9.317 12.065 1.00 94.75 149 ALA A O 1
ATOM 1189 N N . GLN A 1 150 ? -10.572 7.638 10.917 1.00 92.81 150 GLN A N 1
ATOM 1190 C CA . GLN A 1 150 ? -9.846 7.857 9.662 1.00 92.81 150 GLN A CA 1
ATOM 1191 C C . GLN A 1 150 ? -10.137 9.243 9.080 1.00 92.81 150 GLN A C 1
ATOM 1193 O O . GLN A 1 150 ? -9.208 9.972 8.781 1.00 92.81 150 GLN A O 1
ATOM 1198 N N . ILE A 1 151 ? -11.394 9.685 9.001 1.00 95.44 151 ILE A N 1
ATOM 1199 C CA . ILE A 1 151 ? -11.712 11.041 8.508 1.00 95.44 151 ILE A CA 1
ATOM 1200 C C . ILE A 1 151 ? -11.030 12.121 9.364 1.00 95.44 151 ILE A C 1
ATOM 1202 O O . ILE A 1 151 ? -10.491 13.093 8.837 1.00 95.44 151 ILE A O 1
ATOM 1206 N N . ARG A 1 152 ? -10.993 11.947 10.693 1.00 95.25 152 ARG A N 1
ATOM 1207 C CA . ARG A 1 152 ? -10.328 12.906 11.591 1.00 95.25 152 ARG A CA 1
ATOM 1208 C C . ARG A 1 152 ? -8.826 13.047 11.329 1.00 95.25 152 ARG A C 1
ATOM 1210 O O . ARG A 1 152 ? -8.277 14.083 11.700 1.00 95.25 152 ARG A O 1
ATOM 1217 N N . THR A 1 153 ? -8.165 12.092 10.667 1.00 91.12 153 THR A N 1
ATOM 1218 C CA . THR A 1 153 ? -6.726 12.205 10.375 1.00 91.12 153 THR A CA 1
ATOM 1219 C C . THR A 1 153 ? -6.391 13.364 9.451 1.00 91.12 153 THR A C 1
ATOM 1221 O O . THR A 1 153 ? -5.268 13.853 9.489 1.00 91.12 153 THR A O 1
ATOM 1224 N N . GLU A 1 154 ? -7.342 13.830 8.638 1.00 90.19 154 GLU A N 1
ATOM 1225 C CA . GLU A 1 154 ? -7.127 15.002 7.779 1.00 90.19 154 GLU A CA 1
ATOM 1226 C C . GLU A 1 154 ? -6.846 16.274 8.590 1.00 90.19 154 GLU A C 1
ATOM 1228 O O . GLU A 1 154 ? -6.111 17.148 8.137 1.00 90.19 154 GLU A O 1
ATOM 1233 N N . ARG A 1 155 ? -7.409 16.368 9.802 1.00 92.94 155 ARG A N 1
ATOM 1234 C CA . ARG A 1 155 ? -7.226 17.506 10.711 1.00 92.94 155 ARG A CA 1
ATOM 1235 C C . ARG A 1 155 ? -6.225 17.206 11.823 1.00 92.94 155 ARG A C 1
ATOM 1237 O O . ARG A 1 155 ? -5.346 18.017 12.087 1.00 92.94 155 ARG A O 1
ATOM 1244 N N . ASP A 1 156 ? -6.375 16.059 12.480 1.00 90.94 156 ASP A N 1
ATOM 1245 C CA . ASP A 1 156 ? -5.655 15.726 13.716 1.00 90.94 156 ASP A CA 1
ATOM 1246 C C . ASP A 1 156 ? -4.432 14.822 13.454 1.00 90.94 156 ASP A C 1
ATOM 1248 O O . ASP A 1 156 ? -3.739 14.404 14.384 1.00 90.94 156 ASP A O 1
ATOM 1252 N N . GLY A 1 157 ? -4.165 14.493 12.185 1.00 86.06 157 GLY A N 1
ATOM 1253 C CA . GLY A 1 157 ? -3.096 13.585 11.789 1.00 86.06 157 GLY A CA 1
ATOM 1254 C C . GLY A 1 157 ? -3.282 12.164 12.343 1.00 86.06 157 GLY A C 1
ATOM 1255 O O . GLY A 1 157 ? -4.389 11.765 12.719 1.00 86.06 157 GLY A O 1
ATOM 1256 N N . PRO A 1 158 ? -2.198 11.377 12.438 1.00 82.12 158 PRO A N 1
ATOM 1257 C CA . PRO A 1 158 ? -2.256 10.005 12.946 1.00 82.12 158 PRO A CA 1
ATOM 1258 C C . PRO A 1 158 ? -2.792 9.875 14.382 1.00 82.12 158 PRO A C 1
ATOM 1260 O O . PRO A 1 158 ? -3.350 8.840 14.744 1.00 82.12 158 PRO A O 1
ATOM 1263 N N . ALA A 1 159 ? -2.688 10.929 15.200 1.00 86.94 159 ALA A N 1
ATOM 1264 C CA . ALA A 1 159 ? -3.172 10.928 16.581 1.00 86.94 159 ALA A CA 1
ATOM 1265 C C . ALA A 1 159 ? -4.691 10.692 1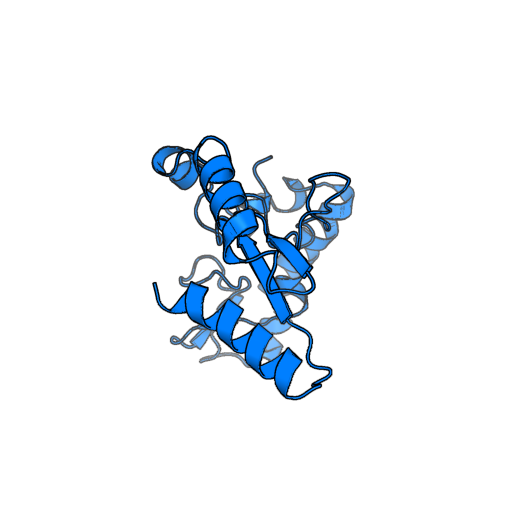6.691 1.00 86.94 159 ALA A C 1
ATOM 1267 O O . ALA A 1 159 ? -5.152 10.169 17.707 1.00 86.94 159 ALA A O 1
ATOM 1268 N N . ALA A 1 160 ? -5.457 11.014 15.639 1.00 91.25 160 ALA A N 1
ATOM 1269 C CA . ALA A 1 160 ? -6.905 10.795 15.554 1.00 91.25 160 ALA A CA 1
ATOM 1270 C C . ALA A 1 160 ? -7.340 9.347 15.798 1.00 91.25 160 ALA A C 1
ATOM 1272 O O . ALA A 1 160 ? -8.505 9.082 16.121 1.00 91.25 160 ALA A O 1
ATOM 1273 N N . LEU A 1 161 ? -6.412 8.426 15.571 1.00 89.19 161 LEU A N 1
ATOM 1274 C CA . LEU A 1 161 ? -6.660 7.008 15.545 1.00 89.19 161 LEU A CA 1
ATOM 1275 C C . LEU A 1 161 ? -6.083 6.267 16.771 1.00 89.19 161 LEU A C 1
ATOM 1277 O O . LEU A 1 161 ? -6.174 5.036 16.839 1.00 89.19 161 LEU A O 1
ATOM 1281 N N . LYS A 1 162 ? -5.484 6.991 17.722 1.00 87.44 162 LYS A N 1
ATOM 1282 C CA . LYS A 1 162 ? -4.977 6.416 18.970 1.00 87.44 162 LYS A CA 1
ATOM 1283 C C . LYS A 1 162 ? -6.111 5.738 19.743 1.00 87.44 162 LYS A C 1
ATOM 1285 O O . LYS A 1 162 ? -7.186 6.318 19.884 1.00 87.44 162 LYS A O 1
ATOM 1290 N N . GLY A 1 163 ? -5.877 4.524 20.239 1.00 87.56 163 GLY A N 1
ATOM 1291 C CA . GLY A 1 163 ? -6.881 3.715 20.938 1.00 87.56 163 GLY A CA 1
ATOM 1292 C C . GLY A 1 163 ? -7.927 3.039 20.041 1.00 87.56 163 GLY A C 1
ATOM 1293 O O . GLY A 1 163 ? -8.832 2.401 20.567 1.00 87.56 163 GLY A O 1
ATOM 1294 N N . THR A 1 164 ? -7.818 3.149 18.713 1.00 90.62 164 THR A N 1
ATOM 1295 C CA . THR A 1 164 ? -8.686 2.422 17.766 1.00 90.62 164 THR A CA 1
ATOM 1296 C C . THR A 1 164 ? -8.049 1.104 17.317 1.00 90.62 164 THR A C 1
ATOM 1298 O O . THR A 1 164 ? -6.855 0.885 17.520 1.00 90.62 164 THR A O 1
ATOM 1301 N N . ILE A 1 165 ? -8.798 0.249 16.610 1.00 87.50 165 ILE A N 1
ATOM 1302 C CA . ILE A 1 165 ? -8.260 -0.992 16.013 1.00 87.50 165 ILE A CA 1
ATOM 1303 C C . ILE A 1 165 ? -7.082 -0.754 15.058 1.00 87.50 165 ILE A C 1
ATOM 1305 O O . ILE A 1 165 ? -6.271 -1.648 14.829 1.00 87.50 165 ILE A O 1
ATOM 1309 N N . CYS A 1 166 ? -6.955 0.451 14.500 1.00 85.44 166 CYS A N 1
ATOM 1310 C CA . CYS A 1 166 ? -5.840 0.769 13.627 1.00 85.44 166 CYS A CA 1
ATOM 1311 C C . CYS A 1 166 ? -4.605 1.293 14.391 1.00 85.44 166 CYS A C 1
ATOM 1313 O O . CYS A 1 166 ? -3.573 1.402 13.748 1.00 85.44 166 CYS A O 1
ATOM 1315 N N . ASP A 1 167 ? -4.648 1.567 15.708 1.00 81.94 167 ASP A N 1
ATOM 1316 C CA . ASP A 1 167 ? -3.561 2.209 16.501 1.00 81.94 167 ASP A CA 1
ATOM 1317 C C . ASP A 1 167 ? -2.184 1.530 16.369 1.00 81.94 167 ASP A C 1
ATOM 1319 O O . ASP A 1 167 ? -1.131 2.142 16.505 1.00 81.94 167 ASP A O 1
ATOM 1323 N N . VAL A 1 168 ? -2.187 0.240 16.047 1.00 71.44 168 VAL A N 1
ATOM 1324 C CA . VAL A 1 168 ? -0.984 -0.583 15.852 1.00 71.44 168 VAL A CA 1
ATOM 1325 C C . VAL A 1 168 ? -0.451 -0.579 14.417 1.00 71.44 168 VAL A C 1
ATOM 1327 O O . VAL A 1 168 ? 0.509 -1.287 14.104 1.00 71.44 168 VAL A O 1
ATOM 1330 N N . CYS A 1 169 ? -1.106 0.133 13.507 1.00 71.75 169 CYS A N 1
ATOM 1331 C CA . CYS A 1 169 ? -0.733 0.153 12.105 1.00 71.75 169 CYS A CA 1
ATOM 1332 C C . CYS A 1 169 ? 0.556 0.953 11.925 1.00 71.75 169 CYS A C 1
ATOM 1334 O O . CYS A 1 169 ? 0.769 1.993 12.541 1.00 71.75 169 CYS A O 1
ATOM 1336 N N . VAL A 1 170 ? 1.397 0.512 10.991 1.00 60.97 170 VAL A N 1
ATOM 1337 C CA . VAL A 1 170 ? 2.608 1.255 10.633 1.00 60.97 170 VAL A CA 1
ATOM 1338 C C . VAL A 1 170 ? 2.292 2.675 10.186 1.00 60.97 170 VAL A C 1
ATOM 1340 O O . VAL A 1 170 ? 3.148 3.516 10.359 1.00 60.97 170 VAL A O 1
ATOM 1343 N N . ALA A 1 171 ? 1.077 2.969 9.687 1.00 58.75 171 ALA A N 1
ATOM 1344 C CA . ALA A 1 171 ? 0.660 4.300 9.231 1.00 58.75 171 ALA A CA 1
ATOM 1345 C C . ALA A 1 171 ? 0.721 5.417 10.299 1.00 58.75 171 ALA A C 1
ATOM 1347 O O . ALA A 1 171 ? 0.498 6.580 9.972 1.00 58.75 171 ALA A O 1
ATOM 1348 N N . TYR A 1 172 ? 1.078 5.069 11.533 1.00 56.97 172 TYR A N 1
ATOM 1349 C CA . TYR A 1 172 ? 1.062 5.914 12.717 1.00 56.97 172 TYR A CA 1
ATOM 1350 C C . TYR A 1 172 ? 2.435 6.403 13.164 1.00 56.97 172 TYR A C 1
ATOM 1352 O O . TYR A 1 172 ? 2.519 7.424 13.844 1.00 56.97 172 TYR A O 1
ATOM 1360 N N . GLU A 1 173 ? 3.503 5.678 12.833 1.00 53.00 173 GLU A N 1
ATOM 1361 C CA . GLU A 1 173 ? 4.823 5.887 13.435 1.00 53.00 173 GLU A CA 1
ATOM 1362 C C . GLU A 1 173 ? 5.770 6.659 12.511 1.00 53.00 173 GLU A C 1
ATOM 1364 O O . GLU A 1 173 ? 6.684 6.060 11.934 1.00 53.00 173 GLU A O 1
ATOM 1369 N N . ALA A 1 174 ? 5.547 7.977 12.413 1.00 46.53 174 ALA A N 1
ATOM 1370 C CA . ALA A 1 174 ? 6.397 8.927 11.683 1.00 46.53 174 ALA A CA 1
ATOM 1371 C C . ALA A 1 174 ? 7.904 8.728 11.934 1.00 46.53 174 ALA A C 1
ATOM 1373 O O . ALA A 1 174 ? 8.299 8.557 13.112 1.00 46.53 174 ALA A O 1
#

pLDDT: mean 84.88, std 13.75, range [46.53, 98.12]

Foldseek 3Di:
DVVLVVLQVVLVVCVVVVHPDFFEEEDEQWDDPVNVVVVVCCVVGPVVRGPDYFYFFQAPLQDQQVVCVVPPVTHGDFARLDTQDPVVRHRPHQCFPPPQLVPPWDAAPQQFTFSGPSCNDCLRTQDGCVPDPPVCSNPDPLSVQSVVLRVCCVPVNLVSCCPHSCNRGPSRDD

Secondary structure (DSSP, 8-state):
-HHHHHHHHHHHHHHHHT-----EEEEEE--HHHHHHHHHHHHHHTGGGSSEEEEEE-B-TT--HHHHHHHHSS-PBSS---SBPTTT-SBSS-S-S-SHHHH--EE-TTSEEESSTT-SSGGGEEEETTTS-HHHHHTSHHHHHHHHHHHHHHHHGGGGGTTSTTTTSGGG--

Radius of gyration: 19.98 Å; chains: 1; bounding box: 48×36×55 Å

Sequence (174 aa):
GDALANIRAAHEVRRRGGYRTGLFASSIRYDGAQLAKMEKLLAERVIPYVDEHYWLPLYSMAMRSSELRKNLGYMPTHGNSGRYDPRTELPTRSPLPCWSVFTEGHVRVDGHMSACCFGSDSRFDVGDLSRDSFMDVWHGPEMREIRAAQIRTERDGPAALKGTICDVCVAYEA